Protein AF-A0A7C2VP52-F1 (afdb_monomer_lite)

pLDDT: mean 82.03, std 11.08, range [48.56, 93.75]

Foldseek 3Di:
DDDDDDDDDPPDDCDLVNQLVVVVVCCVPPHPVQVVQVVPPPQDPPDGPSVVVSVCVSCVSSVHDDDD

Radius of gyration: 14.32 Å; chains: 1; bounding box: 25×33×38 Å

Structure (mmCIF, N/CA/C/O backbone):
data_AF-A0A7C2VP52-F1
#
_entry.id   AF-A0A7C2VP52-F1
#
loop_
_atom_site.group_PDB
_atom_site.id
_atom_site.type_symbol
_atom_site.label_atom_id
_atom_site.label_alt_id
_atom_site.label_comp_id
_atom_site.label_asym_id
_atom_site.label_entity_id
_atom_site.label_seq_id
_atom_site.pdbx_PDB_ins_code
_atom_site.Cartn_x
_atom_site.Cartn_y
_atom_site.Cartn_z
_atom_site.occupancy
_atom_site.B_iso_or_equiv
_atom_site.auth_seq_id
_atom_site.auth_comp_id
_atom_site.auth_asym_id
_atom_site.auth_atom_id
_atom_site.pdbx_PDB_model_num
ATOM 1 N N . MET A 1 1 ? -1.772 -20.972 -2.184 1.00 48.56 1 MET A N 1
ATOM 2 C CA . MET A 1 1 ? -0.910 -19.782 -1.981 1.00 48.56 1 MET A CA 1
ATOM 3 C C . MET A 1 1 ? -0.792 -19.058 -3.315 1.00 48.56 1 MET A C 1
ATOM 5 O O . MET A 1 1 ? -0.602 -19.736 -4.315 1.00 48.56 1 MET A O 1
ATOM 9 N N . LYS A 1 2 ? -0.980 -17.732 -3.374 1.00 59.28 2 LYS A N 1
ATOM 10 C CA . LYS A 1 2 ? -0.824 -16.988 -4.638 1.00 59.28 2 LYS A CA 1
ATOM 11 C C . LYS A 1 2 ? 0.668 -16.877 -4.964 1.00 59.28 2 LYS A C 1
ATOM 13 O O . LYS A 1 2 ? 1.437 -16.446 -4.111 1.00 59.28 2 LYS A O 1
ATOM 18 N N . ARG A 1 3 ? 1.067 -17.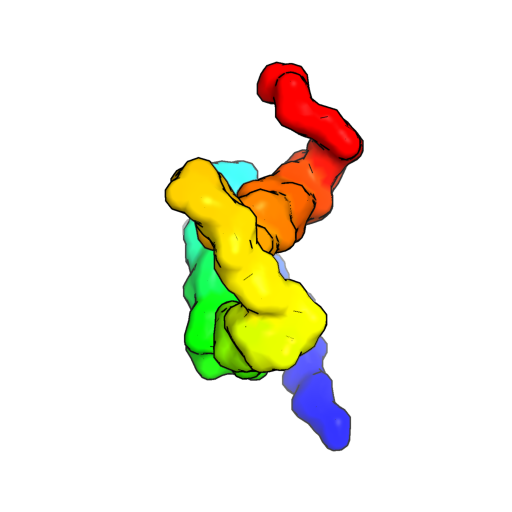303 -6.165 1.00 69.56 3 ARG A N 1
ATOM 19 C CA . ARG A 1 3 ? 2.447 -17.201 -6.654 1.00 69.56 3 ARG A CA 1
ATOM 20 C C . ARG A 1 3 ? 2.611 -15.838 -7.320 1.00 69.56 3 ARG A C 1
ATOM 22 O O . ARG A 1 3 ? 1.946 -15.576 -8.316 1.00 69.56 3 ARG A O 1
ATOM 29 N N . PHE A 1 4 ? 3.449 -14.979 -6.751 1.00 75.00 4 PHE A N 1
ATOM 30 C CA . PHE A 1 4 ? 3.826 -13.717 -7.383 1.00 75.00 4 PHE A CA 1
ATOM 31 C C . PHE A 1 4 ? 5.015 -13.975 -8.307 1.00 75.00 4 PHE A C 1
ATOM 33 O O . PHE A 1 4 ? 5.983 -14.614 -7.898 1.00 75.00 4 PHE A O 1
ATOM 40 N N . ILE A 1 5 ? 4.911 -13.524 -9.554 1.00 78.62 5 ILE A N 1
ATOM 41 C CA . ILE A 1 5 ? 6.018 -13.511 -10.509 1.00 78.62 5 ILE A CA 1
ATOM 42 C C . ILE A 1 5 ? 6.591 -12.095 -10.451 1.00 78.62 5 ILE A C 1
ATOM 44 O O . ILE A 1 5 ? 5.858 -11.130 -10.660 1.00 78.62 5 ILE A O 1
ATOM 48 N N . LEU A 1 6 ? 7.862 -11.976 -10.068 1.00 75.12 6 LEU A N 1
ATOM 49 C CA . LEU A 1 6 ? 8.577 -10.703 -10.014 1.00 75.12 6 LEU A CA 1
ATOM 50 C C . LEU A 1 6 ? 9.403 -10.585 -11.296 1.00 75.12 6 LEU A C 1
ATOM 52 O O . LEU A 1 6 ? 10.367 -11.325 -11.471 1.00 75.12 6 LEU A O 1
ATOM 56 N N . GLU A 1 7 ? 9.013 -9.678 -12.185 1.00 72.38 7 GLU A N 1
ATOM 57 C CA . GLU A 1 7 ? 9.690 -9.421 -13.458 1.00 72.38 7 GLU A CA 1
ATOM 58 C C . GLU A 1 7 ? 10.124 -7.957 -13.537 1.00 72.38 7 GLU A C 1
ATOM 60 O O . GLU A 1 7 ? 9.455 -7.063 -13.014 1.00 72.38 7 GLU A O 1
ATOM 65 N N . LYS A 1 8 ? 11.273 -7.715 -14.173 1.00 70.38 8 LYS A N 1
ATOM 66 C CA . LYS A 1 8 ? 11.786 -6.370 -14.434 1.00 70.38 8 LYS A CA 1
ATOM 67 C C . LYS A 1 8 ? 11.384 -5.976 -15.851 1.00 70.38 8 LYS A C 1
ATOM 69 O O . LYS A 1 8 ? 11.799 -6.635 -16.801 1.00 70.38 8 LYS A O 1
ATOM 74 N N . SER A 1 9 ? 10.589 -4.917 -15.977 1.00 68.50 9 SER A N 1
ATOM 75 C CA . SER A 1 9 ? 10.232 -4.357 -17.282 1.00 68.50 9 SER A CA 1
ATOM 76 C C . SER A 1 9 ? 11.478 -3.764 -17.947 1.00 68.50 9 SER A C 1
ATOM 78 O O . SER A 1 9 ? 12.278 -3.094 -17.288 1.00 68.50 9 SER A O 1
ATOM 80 N N . ASN A 1 10 ? 11.660 -4.043 -19.239 1.00 70.88 10 ASN A N 1
ATOM 81 C CA . ASN A 1 10 ? 12.733 -3.447 -20.041 1.00 70.88 10 ASN A CA 1
ATOM 82 C C . ASN A 1 10 ? 12.347 -2.053 -20.562 1.00 70.88 10 ASN A C 1
ATOM 84 O O . ASN A 1 10 ? 13.234 -1.248 -20.833 1.00 70.88 10 ASN A O 1
ATOM 88 N N . ASP A 1 11 ? 11.043 -1.769 -20.642 1.00 72.19 11 ASP A N 1
ATOM 89 C CA . ASP A 1 11 ? 10.500 -0.522 -21.188 1.00 72.19 11 ASP A CA 1
ATOM 90 C C . ASP A 1 11 ? 10.044 0.448 -20.084 1.00 72.19 11 ASP A C 1
ATOM 92 O O . ASP A 1 11 ? 10.107 1.666 -20.248 1.00 72.19 11 ASP A O 1
ATOM 96 N N . GLU A 1 12 ? 9.614 -0.069 -18.928 1.00 62.66 12 GLU A N 1
ATOM 97 C CA . GLU A 1 12 ? 9.081 0.744 -17.832 1.00 62.66 12 GLU A CA 1
ATOM 98 C C . GLU A 1 12 ? 10.099 0.870 -16.696 1.00 62.66 12 GLU A C 1
ATOM 100 O O . GLU A 1 12 ? 10.314 -0.040 -15.891 1.00 62.66 12 GLU A O 1
ATOM 105 N N . PHE A 1 13 ? 10.706 2.052 -16.596 1.00 61.81 13 PHE A N 1
ATOM 106 C CA . PHE A 1 13 ? 11.531 2.420 -15.452 1.00 61.81 13 PHE A CA 1
ATOM 107 C C . PHE A 1 13 ? 10.657 2.970 -14.324 1.00 61.81 13 PHE A C 1
ATOM 109 O O . PHE A 1 13 ? 10.283 4.145 -14.305 1.00 61.81 13 PHE A O 1
ATOM 116 N N . TYR A 1 14 ? 10.367 2.134 -13.330 1.00 61.34 14 TYR A N 1
ATOM 117 C CA . TYR A 1 14 ? 9.790 2.612 -12.080 1.00 61.34 14 TYR A CA 1
ATOM 118 C C . TYR A 1 14 ? 10.881 3.318 -11.262 1.00 61.34 14 TYR A C 1
ATOM 120 O O . TYR A 1 14 ? 11.621 2.699 -10.503 1.00 61.34 14 TYR A O 1
ATOM 128 N N . THR A 1 15 ? 10.980 4.642 -11.408 1.00 64.62 15 THR A N 1
ATOM 129 C CA . THR A 1 15 ? 11.686 5.501 -10.440 1.00 64.62 15 THR A CA 1
ATOM 130 C C . THR A 1 15 ? 11.071 5.332 -9.049 1.00 64.62 15 THR A C 1
ATOM 132 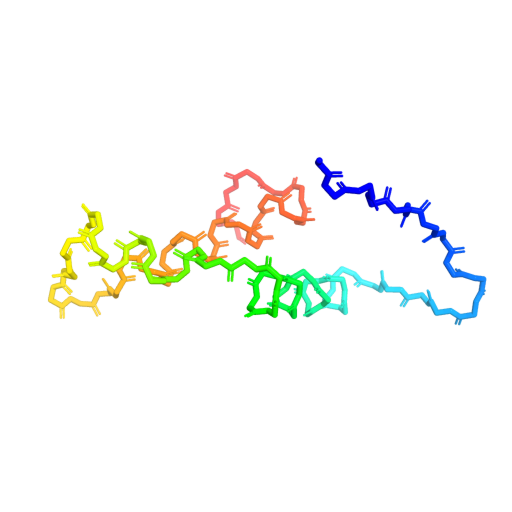O O . THR A 1 15 ? 9.916 4.914 -8.939 1.00 64.62 15 THR A O 1
ATOM 135 N N . SER A 1 16 ? 11.788 5.702 -7.987 1.00 62.22 16 SER A N 1
ATOM 136 C CA . SER A 1 16 ? 11.341 5.520 -6.598 1.00 62.22 16 SER A CA 1
ATOM 137 C C . SER A 1 16 ? 9.911 6.028 -6.333 1.00 62.22 16 SER A C 1
ATOM 139 O O . SER A 1 16 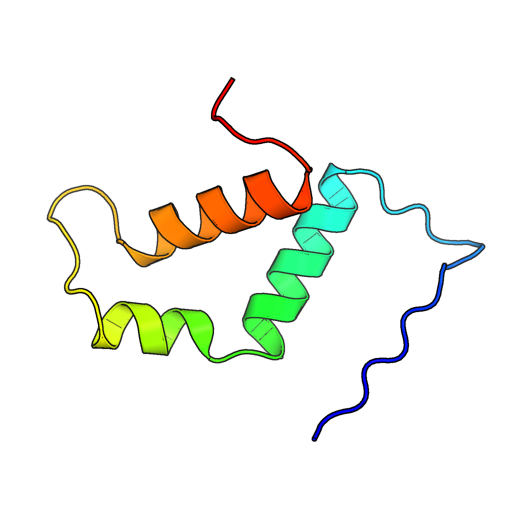? 9.139 5.368 -5.641 1.00 62.22 16 SER A O 1
ATOM 141 N N . HIS A 1 17 ? 9.509 7.141 -6.957 1.00 72.38 17 HIS A N 1
ATOM 142 C CA . HIS A 1 17 ? 8.156 7.702 -6.831 1.00 72.38 17 HIS A CA 1
ATOM 143 C C . HIS A 1 17 ? 7.096 6.865 -7.563 1.00 72.38 17 HIS A C 1
ATOM 145 O O . HIS A 1 17 ? 6.040 6.553 -7.012 1.00 72.38 17 HIS A O 1
ATOM 151 N N . SER A 1 18 ? 7.387 6.444 -8.793 1.00 71.94 18 SER A N 1
ATOM 152 C CA . SER A 1 18 ? 6.509 5.566 -9.578 1.00 71.94 18 SER A CA 1
ATOM 153 C C . SER A 1 18 ? 6.423 4.140 -9.005 1.00 71.94 18 SER A C 1
ATOM 155 O O . SER A 1 18 ? 5.366 3.517 -9.080 1.00 71.94 18 SER A O 1
ATOM 157 N N . GLY A 1 19 ? 7.482 3.644 -8.357 1.00 81.38 19 GLY A N 1
ATOM 158 C CA . GLY A 1 19 ? 7.474 2.375 -7.623 1.00 81.38 19 GLY A CA 1
ATOM 159 C C . GLY A 1 19 ? 6.586 2.429 -6.379 1.00 81.38 19 GLY A C 1
ATOM 160 O O . GLY A 1 19 ? 5.806 1.509 -6.135 1.00 81.38 19 GLY A O 1
ATOM 161 N N . LEU A 1 20 ? 6.614 3.544 -5.640 1.00 86.56 20 LEU A N 1
ATOM 162 C CA . LEU A 1 20 ? 5.729 3.751 -4.493 1.00 86.56 20 LEU A CA 1
ATOM 163 C C . LEU A 1 20 ? 4.247 3.770 -4.908 1.00 86.56 20 LEU A C 1
ATOM 165 O O . LEU A 1 20 ? 3.407 3.172 -4.232 1.00 86.56 20 LEU A O 1
ATOM 169 N N . ALA A 1 21 ? 3.928 4.382 -6.053 1.00 87.75 21 ALA A N 1
ATOM 170 C CA . ALA A 1 21 ? 2.579 4.352 -6.618 1.00 87.75 21 ALA A CA 1
ATOM 171 C C . ALA A 1 21 ? 2.127 2.921 -6.975 1.00 87.75 21 ALA A C 1
ATOM 173 O O . ALA A 1 21 ? 0.996 2.537 -6.663 1.00 87.75 21 ALA A O 1
ATOM 174 N N . LEU A 1 22 ? 3.013 2.107 -7.563 1.00 87.31 22 LEU A N 1
ATOM 175 C CA . LEU A 1 22 ? 2.732 0.700 -7.869 1.00 87.31 22 LEU A CA 1
ATOM 176 C C . LEU A 1 22 ? 2.502 -0.127 -6.594 1.00 87.31 22 LEU A C 1
ATOM 178 O O . LEU A 1 22 ? 1.572 -0.932 -6.534 1.00 87.31 22 LEU A O 1
ATOM 182 N N . ILE A 1 23 ? 3.296 0.102 -5.547 1.00 89.50 23 ILE A N 1
ATOM 183 C CA . ILE A 1 23 ? 3.117 -0.553 -4.245 1.00 89.50 23 ILE A CA 1
ATOM 184 C C . ILE A 1 23 ? 1.777 -0.155 -3.628 1.00 89.50 23 ILE A C 1
ATOM 186 O O . ILE A 1 23 ? 1.019 -1.027 -3.204 1.00 89.50 23 ILE A O 1
ATOM 190 N N . GLY A 1 24 ? 1.432 1.136 -3.647 1.00 91.62 24 GLY A N 1
ATOM 191 C CA . GLY A 1 24 ? 0.124 1.617 -3.205 1.00 91.62 24 GLY A CA 1
ATOM 192 C C . GLY A 1 24 ? -1.027 0.945 -3.960 1.00 91.62 24 GLY A C 1
ATOM 193 O O . GLY A 1 24 ? -1.999 0.498 -3.344 1.00 91.62 24 GLY A O 1
ATOM 194 N N . LEU A 1 25 ? -0.896 0.794 -5.281 1.00 91.19 25 LEU A N 1
ATOM 195 C CA . LEU A 1 25 ? -1.862 0.078 -6.114 1.00 91.19 25 LEU A CA 1
ATOM 196 C C . LEU A 1 25 ? -1.984 -1.395 -5.702 1.00 91.19 25 LEU A C 1
ATOM 198 O O . LEU A 1 25 ? -3.099 -1.891 -5.538 1.00 91.19 25 LEU A O 1
ATOM 202 N N . GLY A 1 26 ? -0.857 -2.081 -5.499 1.00 91.44 26 GLY A N 1
ATOM 203 C CA . GLY A 1 26 ? -0.820 -3.484 -5.095 1.00 91.44 26 GLY A CA 1
ATOM 204 C C . GLY A 1 26 ? -1.444 -3.714 -3.720 1.00 91.44 26 GLY A C 1
ATOM 205 O O . GLY A 1 26 ? -2.284 -4.599 -3.556 1.00 91.44 26 GLY A O 1
ATOM 206 N N . VAL A 1 27 ? -1.112 -2.866 -2.747 1.00 92.31 27 VAL A N 1
ATOM 207 C CA . VAL A 1 27 ? -1.698 -2.898 -1.402 1.00 92.31 27 VAL A CA 1
ATOM 208 C C . VAL A 1 27 ? -3.207 -2.688 -1.476 1.00 92.31 27 VAL A C 1
ATOM 210 O O . VAL A 1 27 ? -3.958 -3.468 -0.893 1.00 92.31 27 VAL A O 1
ATOM 213 N N . ASN A 1 28 ? -3.668 -1.685 -2.223 1.00 91.19 28 ASN A N 1
ATOM 214 C CA . ASN A 1 28 ? -5.089 -1.351 -2.293 1.00 91.19 28 ASN A CA 1
ATOM 215 C C . ASN A 1 28 ? -5.915 -2.370 -3.101 1.00 91.19 28 ASN A C 1
ATOM 217 O O . ASN A 1 28 ? -7.066 -2.615 -2.749 1.00 91.19 28 ASN A O 1
ATOM 221 N N . ARG A 1 29 ? -5.360 -2.972 -4.165 1.00 92.38 29 ARG A N 1
ATOM 222 C CA . ARG A 1 29 ? -6.085 -3.926 -5.031 1.00 92.38 29 ARG A CA 1
ATOM 223 C C . ARG A 1 29 ? -5.970 -5.381 -4.594 1.00 92.38 29 ARG A C 1
ATOM 225 O O . ARG A 1 29 ? -6.890 -6.160 -4.835 1.00 92.38 29 ARG A O 1
ATOM 232 N N . HIS A 1 30 ? -4.846 -5.777 -4.002 1.00 93.19 30 HIS A N 1
ATOM 233 C CA . HIS A 1 30 ? -4.547 -7.188 -3.743 1.00 93.19 30 HIS A CA 1
ATOM 234 C C . HIS A 1 30 ? -4.504 -7.554 -2.262 1.00 93.19 30 HIS A C 1
ATOM 236 O O . HIS A 1 30 ? -4.368 -8.736 -1.940 1.00 93.19 30 HIS A O 1
ATOM 242 N N . THR A 1 31 ? -4.662 -6.584 -1.358 1.00 91.81 31 THR A N 1
ATOM 243 C CA . THR A 1 31 ? -4.702 -6.834 0.085 1.00 91.81 31 THR A CA 1
ATOM 244 C C . THR A 1 31 ? -5.945 -6.226 0.725 1.00 91.81 31 THR A C 1
ATOM 246 O O . THR A 1 31 ? -6.543 -5.284 0.218 1.00 91.81 31 THR A O 1
ATOM 249 N N . SER A 1 32 ? -6.313 -6.747 1.894 1.00 93.75 32 SER A N 1
ATOM 250 C CA . SER A 1 32 ? -7.327 -6.155 2.768 1.00 93.75 32 SER A CA 1
ATOM 251 C C . SER A 1 32 ? -6.676 -5.397 3.936 1.00 93.75 32 SER A C 1
ATOM 253 O O . SER A 1 32 ? -7.222 -5.380 5.039 1.00 93.75 32 SER A O 1
ATOM 255 N N . LEU A 1 33 ? -5.461 -4.863 3.744 1.00 90.75 33 LEU A N 1
ATOM 256 C CA . LEU A 1 33 ? -4.658 -4.273 4.821 1.00 90.75 33 LEU A CA 1
ATOM 257 C C . LEU A 1 33 ? -5.422 -3.150 5.531 1.00 90.75 33 LEU A C 1
ATOM 259 O O . LEU A 1 33 ? -5.501 -3.119 6.753 1.00 90.75 33 LEU A O 1
ATOM 263 N N . ASN A 1 34 ? -6.073 -2.293 4.751 1.00 88.56 34 ASN A N 1
ATOM 264 C CA . ASN A 1 34 ? -6.788 -1.128 5.251 1.00 88.56 34 ASN A CA 1
ATOM 265 C C . ASN A 1 34 ? -7.948 -1.489 6.197 1.00 88.56 34 ASN A C 1
ATOM 267 O O . ASN A 1 34 ? -8.075 -0.933 7.283 1.00 88.56 34 ASN A O 1
ATOM 271 N N . SER A 1 35 ? -8.780 -2.461 5.809 1.00 90.81 35 SER A N 1
ATOM 272 C CA . SER A 1 35 ? -9.900 -2.917 6.640 1.00 90.81 35 SER A CA 1
ATOM 273 C C . SER A 1 35 ? -9.427 -3.692 7.868 1.00 90.81 35 SER A C 1
ATOM 275 O O . SER A 1 35 ? -10.026 -3.573 8.935 1.00 90.81 35 SER A O 1
ATOM 277 N N . LYS A 1 36 ? -8.329 -4.449 7.746 1.00 92.81 36 LYS A N 1
ATOM 278 C CA . LYS A 1 36 ? -7.712 -5.149 8.878 1.00 92.81 36 LYS A CA 1
ATOM 279 C C . LYS A 1 36 ? -7.158 -4.179 9.917 1.00 92.81 36 LYS A C 1
ATOM 281 O O . LYS A 1 36 ? -7.396 -4.397 11.097 1.00 92.81 36 LYS A O 1
ATOM 286 N N . ILE A 1 37 ? -6.486 -3.109 9.489 1.00 91.12 37 ILE A N 1
ATOM 287 C CA . ILE A 1 37 ? -5.965 -2.081 10.399 1.00 91.12 37 ILE A CA 1
ATOM 288 C C . ILE A 1 37 ? -7.114 -1.381 11.119 1.00 91.12 37 ILE A C 1
ATOM 290 O O . ILE A 1 37 ? -7.116 -1.375 12.342 1.00 91.12 37 ILE A O 1
ATOM 294 N N . LYS A 1 38 ? -8.132 -0.897 10.391 1.00 89.00 38 LYS A N 1
ATOM 295 C CA . LYS A 1 38 ? -9.301 -0.239 11.008 1.00 89.00 38 LYS A CA 1
ATOM 296 C C . LYS A 1 38 ? -10.014 -1.112 12.040 1.00 89.00 38 LYS A C 1
ATOM 298 O O . LYS A 1 38 ? -10.568 -0.604 13.005 1.00 89.00 38 LYS A O 1
ATOM 303 N N . ARG A 1 39 ? -10.033 -2.431 11.826 1.00 90.81 39 ARG A N 1
ATOM 304 C CA . ARG A 1 39 ? -10.627 -3.382 12.773 1.00 90.81 39 ARG A CA 1
ATOM 305 C C . ARG A 1 39 ? -9.729 -3.647 13.984 1.00 90.81 39 ARG A C 1
ATOM 307 O O . ARG A 1 39 ? -10.249 -3.911 15.060 1.00 90.81 39 ARG A O 1
ATOM 314 N N . ALA A 1 40 ? -8.413 -3.661 13.792 1.00 91.19 40 ALA A N 1
ATOM 315 C CA . ALA A 1 40 ? -7.451 -4.024 14.828 1.00 91.19 40 ALA A CA 1
ATOM 316 C C . ALA A 1 40 ? -7.060 -2.842 15.722 1.00 91.19 40 ALA A C 1
ATOM 318 O O . ALA A 1 40 ? -6.774 -3.045 16.898 1.00 91.19 40 ALA A O 1
ATOM 319 N N . ILE A 1 41 ? -7.031 -1.629 15.167 1.00 87.19 41 ILE A N 1
ATOM 320 C CA . ILE A 1 41 ? -6.556 -0.429 15.847 1.00 87.19 41 ILE A CA 1
ATOM 321 C C . ILE A 1 41 ? -7.616 0.664 15.664 1.00 87.19 41 ILE A C 1
ATOM 323 O O . ILE A 1 41 ? -7.803 1.128 14.537 1.00 87.19 41 ILE A O 1
ATOM 327 N N . PRO A 1 42 ? -8.333 1.061 16.730 1.00 83.56 42 PRO A N 1
ATOM 328 C CA . PRO A 1 42 ? -9.276 2.170 16.654 1.00 83.56 42 PRO A CA 1
ATOM 329 C C . PRO A 1 42 ? -8.538 3.461 16.294 1.00 83.56 42 PRO A C 1
ATOM 331 O O . PRO A 1 42 ? -7.391 3.654 16.692 1.00 83.56 42 PRO A O 1
ATOM 334 N N . ASP A 1 43 ? -9.181 4.335 15.524 1.00 82.19 43 ASP A N 1
ATOM 335 C CA . ASP A 1 43 ? -8.564 5.590 15.103 1.00 82.19 43 ASP A CA 1
ATOM 336 C C . ASP A 1 43 ? -8.332 6.526 16.300 1.00 82.19 43 ASP A C 1
ATOM 338 O O . ASP A 1 43 ? -9.183 6.693 17.178 1.00 82.19 43 ASP A O 1
ATOM 342 N N . THR A 1 44 ? -7.154 7.141 16.325 1.00 76.56 44 THR A N 1
ATOM 343 C CA . THR A 1 44 ? -6.829 8.278 17.191 1.00 76.56 44 THR A CA 1
ATOM 344 C C . THR A 1 44 ? -7.470 9.556 16.647 1.00 76.56 44 THR A C 1
ATOM 346 O O . THR A 1 44 ? -7.741 9.653 15.454 1.00 76.56 44 THR A O 1
ATOM 349 N N . LYS A 1 45 ? -7.726 10.550 17.513 1.00 73.44 45 LYS A N 1
ATOM 350 C CA . LYS A 1 45 ? -8.464 11.776 17.141 1.00 73.44 45 LYS A CA 1
ATOM 351 C C . LYS A 1 45 ? -7.828 12.586 16.004 1.00 73.44 45 LYS A C 1
ATOM 353 O O . LYS A 1 45 ? -8.564 13.290 15.320 1.00 73.44 45 LYS A O 1
ATOM 358 N N . ASP A 1 46 ? -6.516 12.478 15.812 1.00 84.56 46 ASP A N 1
ATOM 359 C CA . ASP A 1 46 ? -5.780 13.360 14.902 1.00 84.56 46 ASP A CA 1
ATOM 360 C C . ASP A 1 46 ? -5.428 12.677 13.576 1.00 84.56 46 ASP A C 1
ATOM 362 O O . ASP A 1 46 ? -5.837 13.128 12.509 1.00 84.56 46 ASP A O 1
ATOM 366 N N . ILE A 1 47 ? -4.683 11.571 13.638 1.00 84.12 47 ILE A N 1
ATOM 367 C CA . ILE A 1 47 ? -4.217 10.833 12.460 1.00 84.12 47 ILE A CA 1
ATOM 368 C C . ILE A 1 47 ? -4.798 9.424 12.507 1.00 84.12 47 ILE A C 1
ATOM 370 O O . ILE A 1 47 ? -4.690 8.726 13.523 1.00 84.12 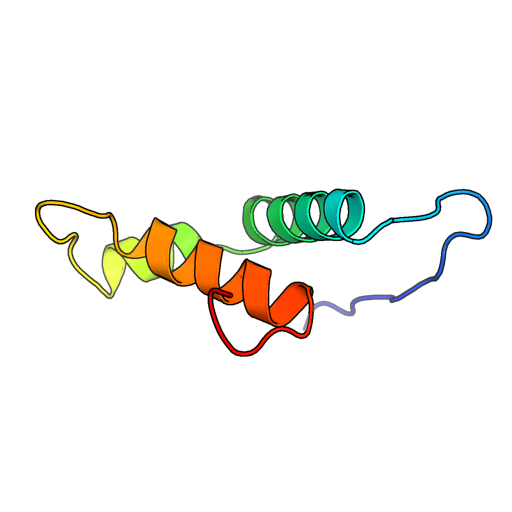47 ILE A O 1
ATOM 374 N N . ALA A 1 48 ? -5.394 9.001 11.392 1.00 87.62 48 ALA A N 1
ATOM 375 C CA . ALA A 1 48 ? -5.881 7.641 11.240 1.00 87.62 48 ALA A CA 1
ATOM 376 C C . ALA A 1 48 ? -4.706 6.658 11.285 1.00 87.62 48 ALA A C 1
ATOM 378 O O . ALA A 1 48 ? -3.700 6.822 10.588 1.00 87.62 48 ALA A O 1
ATOM 379 N N . ASN A 1 49 ? -4.846 5.576 12.050 1.00 88.88 49 ASN A N 1
ATOM 380 C CA . ASN A 1 49 ? -3.775 4.583 12.191 1.00 88.88 49 ASN A CA 1
ATOM 381 C C . ASN A 1 49 ? -3.449 3.884 10.862 1.00 88.88 49 ASN A C 1
ATOM 383 O O . ASN A 1 49 ? -2.330 3.416 10.638 1.00 88.88 49 ASN A O 1
ATOM 387 N N . THR A 1 50 ? -4.411 3.866 9.937 1.00 90.00 50 THR A N 1
ATOM 388 C CA . THR A 1 50 ? -4.195 3.415 8.560 1.00 90.00 50 THR A CA 1
ATOM 389 C C . THR A 1 50 ? -3.170 4.249 7.813 1.00 90.00 50 THR A C 1
ATOM 391 O O . THR A 1 50 ? -2.436 3.702 6.991 1.00 90.00 50 THR A O 1
ATOM 394 N N . ASP A 1 51 ? -3.119 5.548 8.080 1.00 89.31 51 ASP A N 1
ATOM 395 C CA . ASP A 1 51 ? -2.268 6.478 7.345 1.00 89.31 51 ASP A CA 1
ATOM 396 C C . ASP A 1 51 ? -0.838 6.397 7.870 1.00 89.31 51 ASP A C 1
ATOM 398 O O . ASP A 1 51 ? 0.093 6.301 7.076 1.00 89.31 51 ASP A O 1
ATOM 402 N N . VAL A 1 52 ? -0.664 6.266 9.189 1.00 90.62 52 VAL A N 1
ATOM 403 C CA . VAL A 1 52 ? 0.643 6.008 9.817 1.00 90.62 52 VAL A CA 1
ATOM 404 C C . VAL A 1 52 ? 1.284 4.733 9.259 1.00 90.62 52 VAL A C 1
ATOM 406 O O . VAL A 1 52 ? 2.432 4.750 8.814 1.00 90.62 52 VAL A O 1
ATOM 409 N N . ILE A 1 53 ? 0.535 3.625 9.222 1.00 91.38 53 ILE A N 1
ATOM 410 C CA . ILE A 1 53 ? 1.059 2.339 8.736 1.00 91.38 53 ILE A CA 1
ATOM 411 C C . ILE A 1 53 ? 1.362 2.391 7.235 1.00 91.38 53 ILE A C 1
ATOM 413 O O . ILE A 1 53 ? 2.354 1.815 6.789 1.00 91.38 53 ILE A O 1
ATOM 417 N N . ARG A 1 54 ? 0.538 3.081 6.439 1.00 90.94 54 ARG A N 1
ATOM 418 C CA . ARG A 1 54 ? 0.808 3.257 5.006 1.00 90.94 54 ARG A CA 1
ATOM 419 C C . ARG A 1 54 ? 2.048 4.092 4.741 1.00 90.94 54 ARG A C 1
ATOM 421 O O . ARG A 1 54 ? 2.824 3.728 3.862 1.00 90.94 54 ARG A O 1
ATOM 428 N N . SER A 1 55 ? 2.233 5.177 5.483 1.00 90.62 55 SER A N 1
ATOM 429 C CA . SER A 1 55 ? 3.416 6.025 5.360 1.00 90.62 55 SER A CA 1
ATOM 430 C C . SER A 1 55 ? 4.677 5.247 5.734 1.00 90.62 55 SER A C 1
ATOM 432 O O . SER A 1 55 ? 5.650 5.264 4.983 1.00 90.62 55 SER A O 1
ATOM 434 N N . TYR A 1 56 ? 4.620 4.442 6.800 1.00 91.12 56 TYR A N 1
ATOM 435 C CA . TYR A 1 56 ? 5.724 3.556 7.171 1.00 91.12 56 TYR A CA 1
ATOM 436 C C . TYR A 1 56 ? 6.006 2.476 6.114 1.00 91.12 56 TYR A C 1
ATOM 438 O O . TYR A 1 56 ? 7.157 2.239 5.756 1.00 91.12 56 TYR A O 1
ATOM 446 N N . LEU A 1 57 ? 4.966 1.860 5.543 1.00 91.75 57 LEU A N 1
ATOM 447 C CA . LEU A 1 57 ? 5.120 0.927 4.423 1.00 91.75 57 LEU A CA 1
ATOM 448 C C . LEU A 1 57 ? 5.795 1.596 3.217 1.00 91.75 57 LEU A C 1
ATOM 450 O O . LEU A 1 57 ? 6.596 0.963 2.533 1.00 91.75 57 LEU A O 1
ATOM 454 N N . GLY A 1 58 ? 5.488 2.871 2.971 1.00 91.50 58 GLY A N 1
ATOM 455 C CA . GLY A 1 58 ? 6.137 3.664 1.937 1.00 91.50 58 GLY A CA 1
ATOM 456 C C . GLY A 1 58 ? 7.620 3.910 2.206 1.00 91.50 58 GLY A C 1
ATOM 457 O O . GLY A 1 58 ? 8.428 3.761 1.293 1.00 91.50 58 GLY A O 1
ATOM 458 N N . LEU A 1 59 ? 8.002 4.203 3.451 1.00 90.75 59 LEU A N 1
ATOM 459 C CA . LEU A 1 59 ? 9.413 4.315 3.842 1.00 90.75 59 LEU A CA 1
ATOM 460 C C . LEU A 1 59 ? 10.167 2.998 3.631 1.00 90.75 59 LEU A C 1
ATOM 462 O O . LEU A 1 59 ? 11.215 2.993 2.986 1.00 90.75 59 LEU A O 1
ATOM 466 N N . LEU A 1 60 ? 9.592 1.876 4.078 1.00 90.19 60 LEU A N 1
ATOM 467 C CA . LEU A 1 60 ? 10.176 0.546 3.882 1.00 90.19 60 LEU A CA 1
ATOM 468 C C . LEU A 1 60 ? 10.348 0.206 2.398 1.00 90.19 60 LEU A C 1
ATOM 470 O O . LEU A 1 60 ? 11.384 -0.317 1.995 1.00 90.19 60 LEU A O 1
ATOM 474 N N . ALA A 1 61 ? 9.351 0.534 1.575 1.00 89.38 61 ALA A N 1
ATOM 475 C CA . ALA A 1 61 ? 9.399 0.355 0.127 1.00 89.38 61 ALA A CA 1
ATOM 476 C C . ALA A 1 61 ? 10.517 1.163 -0.549 1.00 89.38 61 ALA A C 1
ATOM 478 O O . ALA A 1 61 ? 11.063 0.735 -1.564 1.00 89.38 61 ALA A O 1
ATOM 479 N N . LEU A 1 62 ? 10.852 2.323 0.013 1.00 88.06 62 LEU A N 1
ATOM 480 C CA . LEU A 1 62 ? 11.942 3.180 -0.446 1.00 88.06 62 LEU A CA 1
ATOM 481 C C . LEU A 1 62 ? 13.304 2.787 0.151 1.00 88.06 62 LEU A C 1
ATOM 483 O O . LEU A 1 62 ? 14.304 3.421 -0.177 1.00 88.06 62 LEU A O 1
ATOM 487 N N . GLY A 1 63 ? 13.359 1.771 1.020 1.00 86.50 63 GLY A N 1
ATOM 488 C CA . GLY A 1 63 ? 14.577 1.376 1.730 1.00 86.50 63 GLY A CA 1
ATOM 489 C C . GLY A 1 63 ? 15.027 2.387 2.790 1.00 86.50 63 GLY A C 1
ATOM 490 O O . GLY A 1 63 ? 16.194 2.383 3.173 1.00 86.50 63 GLY A O 1
ATOM 491 N N . LYS A 1 64 ? 14.123 3.260 3.252 1.00 83.88 64 LYS A N 1
ATOM 492 C CA . LYS A 1 64 ? 14.378 4.235 4.318 1.00 83.88 64 LYS A CA 1
ATOM 493 C C . LYS A 1 64 ? 13.937 3.679 5.671 1.00 83.88 64 LYS A C 1
ATOM 495 O O . LYS A 1 64 ? 12.930 2.978 5.757 1.00 83.88 64 LYS A O 1
ATOM 500 N N . SER A 1 65 ? 14.675 4.016 6.727 1.00 79.06 65 SER A N 1
ATOM 501 C CA . SER A 1 65 ? 14.347 3.615 8.103 1.00 79.06 65 SER A CA 1
ATOM 502 C C . SER A 1 65 ? 13.624 4.693 8.907 1.00 79.06 65 SER A C 1
ATOM 504 O O . SER A 1 65 ? 13.003 4.352 9.909 1.00 79.06 65 SER A O 1
ATOM 506 N N . ASP A 1 66 ? 13.699 5.958 8.488 1.00 76.00 66 ASP A N 1
ATOM 507 C CA . ASP A 1 66 ? 13.141 7.092 9.228 1.00 76.00 66 ASP A CA 1
ATOM 508 C C . ASP A 1 66 ? 12.580 8.180 8.294 1.00 76.00 66 ASP A C 1
ATOM 510 O O . ASP A 1 66 ? 12.855 8.188 7.086 1.00 76.00 66 ASP A O 1
ATOM 514 N N . TYR A 1 67 ? 11.775 9.077 8.864 1.00 67.56 67 TYR A N 1
ATOM 515 C CA . TYR A 1 67 ? 11.286 10.296 8.223 1.00 67.56 67 TYR A CA 1
ATOM 516 C C . TYR A 1 67 ? 12.376 11.381 8.283 1.00 67.56 67 TYR A C 1
ATOM 518 O O . TYR A 1 67 ? 12.293 12.301 9.092 1.00 67.56 67 TYR A O 1
ATOM 526 N N . GLU 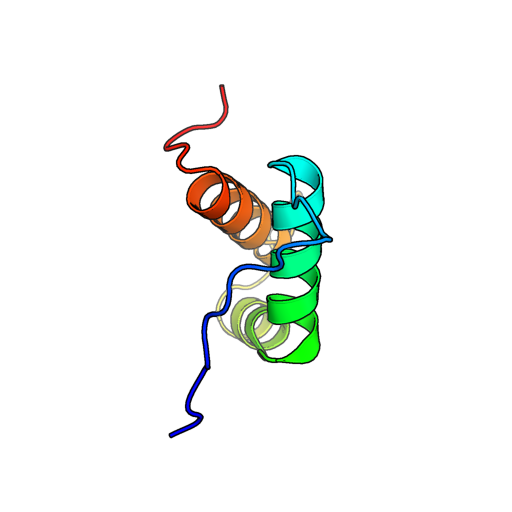A 1 68 ? 13.407 11.255 7.445 1.00 57.22 68 GLU A N 1
ATOM 527 C CA . GLU A 1 68 ? 14.297 12.380 7.094 1.0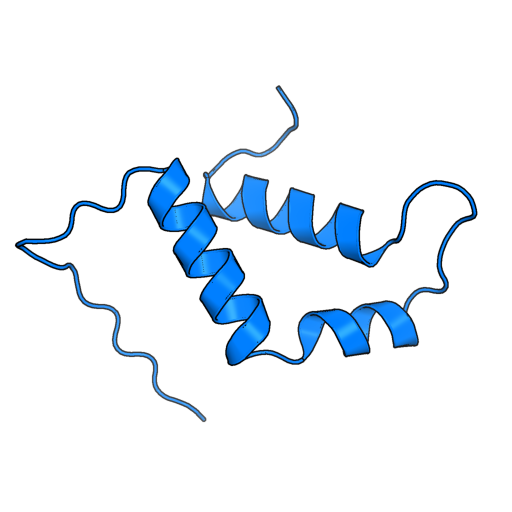0 57.22 68 GLU A CA 1
ATOM 528 C C . GLU A 1 68 ? 13.672 13.293 6.034 1.00 57.22 68 GLU A C 1
ATOM 530 O O . GLU A 1 68 ? 13.141 12.754 5.025 1.00 57.22 68 GLU A O 1
#

Secondary structure (DSSP, 8-state):
---------SS----HHHHHHHHHHHHHHH--HHHHHHHHSPPPSSS-HHHHHHHHHHHHHTT-SS--

Sequence (68 aa):
MKRFILEKSNDEFYTSHSGLALIGLGVNRHTSLNSKIKRAIPDTKDIANTDVIRSYLGLLALGKSDYE